Protein AF-A0A1H3UFW5-F1 (afdb_monomer)

Structure (mmCIF, N/CA/C/O backbone):
data_AF-A0A1H3UFW5-F1
#
_entry.id   AF-A0A1H3UFW5-F1
#
loop_
_atom_site.group_PDB
_atom_site.id
_atom_site.type_symbol
_atom_site.label_atom_id
_atom_site.label_alt_id
_atom_site.label_comp_id
_atom_site.label_asym_id
_atom_site.label_entity_id
_atom_site.label_seq_id
_atom_site.pdbx_PDB_ins_code
_atom_site.Cartn_x
_atom_site.Cartn_y
_atom_site.Cartn_z
_atom_site.occupancy
_atom_site.B_iso_or_equiv
_atom_site.auth_seq_id
_atom_site.auth_comp_id
_atom_site.auth_asym_id
_atom_site.auth_atom_id
_atom_site.pdbx_PDB_model_num
ATOM 1 N N . MET A 1 1 ? 4.425 -4.137 -2.474 1.00 75.12 1 MET A N 1
ATOM 2 C CA . MET A 1 1 ? 3.160 -4.908 -2.379 1.00 75.12 1 MET A CA 1
ATOM 3 C C . MET A 1 1 ? 1.988 -3.946 -2.541 1.00 75.12 1 MET A C 1
ATOM 5 O O . MET A 1 1 ? 2.098 -2.839 -2.020 1.00 75.12 1 MET A O 1
ATOM 9 N N . PRO A 1 2 ? 0.917 -4.301 -3.273 1.00 81.50 2 PRO A N 1
ATOM 10 C CA . PRO A 1 2 ? -0.228 -3.415 -3.432 1.00 81.50 2 PRO A CA 1
ATOM 11 C C . PRO A 1 2 ? -1.087 -3.396 -2.163 1.00 81.50 2 PRO A C 1
ATOM 13 O O . PRO A 1 2 ? -1.309 -4.414 -1.503 1.00 81.50 2 PRO A O 1
ATOM 16 N N . VAL A 1 3 ? -1.544 -2.202 -1.813 1.00 84.12 3 VAL A N 1
ATOM 17 C CA . VAL A 1 3 ? -2.377 -1.921 -0.651 1.00 84.12 3 VAL A CA 1
ATOM 18 C C . VAL A 1 3 ? -3.570 -1.079 -1.067 1.00 84.12 3 VAL A C 1
ATOM 20 O O . VAL A 1 3 ? -3.505 -0.305 -2.023 1.00 84.12 3 VAL A O 1
ATOM 23 N N . ARG A 1 4 ? -4.670 -1.236 -0.334 1.00 85.62 4 ARG A N 1
ATOM 24 C CA . ARG A 1 4 ? -5.894 -0.466 -0.524 1.00 85.62 4 ARG A CA 1
ATOM 25 C C . ARG A 1 4 ? -6.183 0.373 0.709 1.00 85.62 4 ARG A C 1
ATOM 27 O O . ARG A 1 4 ? -6.295 -0.154 1.815 1.00 85.62 4 ARG A O 1
ATOM 34 N N . CYS A 1 5 ? -6.300 1.676 0.501 1.00 86.25 5 CYS A N 1
ATOM 35 C CA . CYS A 1 5 ? -6.812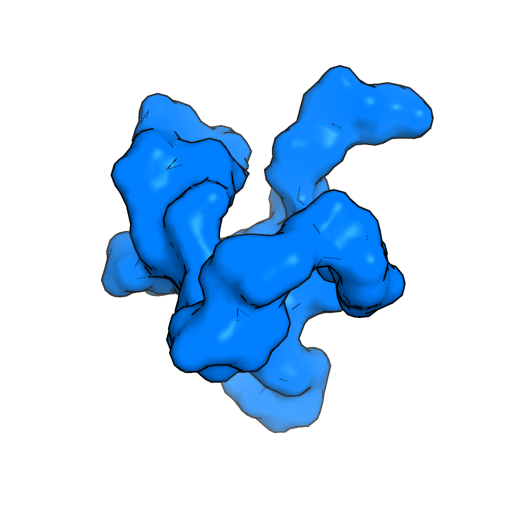 2.635 1.468 1.00 86.25 5 CYS A CA 1
ATOM 36 C C . CYS A 1 5 ? -8.296 2.368 1.759 1.00 86.25 5 CYS A C 1
ATOM 38 O O . CYS A 1 5 ? -9.037 1.905 0.887 1.00 86.25 5 CYS A O 1
ATOM 40 N N . ARG A 1 6 ? -8.746 2.718 2.967 1.00 83.69 6 ARG A N 1
ATOM 41 C CA . ARG A 1 6 ? -10.161 2.691 3.356 1.00 83.69 6 ARG A CA 1
ATOM 42 C C . ARG A 1 6 ? -11.074 3.492 2.416 1.00 83.69 6 ARG A C 1
ATOM 44 O O . ARG A 1 6 ? -12.205 3.078 2.199 1.00 83.69 6 ARG A O 1
ATOM 51 N N . ASP A 1 7 ? -10.556 4.552 1.803 1.00 82.62 7 ASP A N 1
ATOM 52 C CA . ASP A 1 7 ? -11.275 5.395 0.838 1.00 82.62 7 ASP A CA 1
ATOM 53 C C . ASP A 1 7 ? -11.314 4.807 -0.585 1.00 82.62 7 ASP A C 1
ATOM 55 O O . ASP A 1 7 ? -11.888 5.392 -1.495 1.00 82.62 7 ASP A O 1
ATOM 59 N N . GLY A 1 8 ? -10.726 3.625 -0.801 1.00 83.12 8 GLY A N 1
ATOM 60 C CA . GLY A 1 8 ? -10.760 2.924 -2.087 1.00 83.12 8 GLY A CA 1
ATOM 61 C C . GLY A 1 8 ? -9.557 3.172 -2.995 1.00 83.12 8 GLY A C 1
ATOM 62 O O . GLY A 1 8 ? -9.470 2.547 -4.047 1.00 83.12 8 GLY A O 1
ATOM 63 N N . HIS A 1 9 ? -8.597 4.003 -2.586 1.00 84.38 9 HIS A N 1
ATOM 64 C CA . HIS A 1 9 ? -7.359 4.203 -3.341 1.00 84.38 9 HIS A CA 1
ATOM 65 C C . HIS A 1 9 ? -6.455 2.972 -3.277 1.00 84.38 9 HIS A C 1
ATOM 67 O O . HIS A 1 9 ? -6.197 2.441 -2.195 1.00 84.38 9 HIS A O 1
ATOM 73 N N . VAL A 1 10 ? -5.937 2.551 -4.428 1.00 84.50 10 VAL A N 1
ATOM 74 C CA . VAL A 1 10 ? -4.970 1.457 -4.533 1.00 84.50 10 VAL A CA 1
ATOM 75 C C . VAL A 1 10 ? -3.616 2.027 -4.929 1.00 84.50 10 VAL A C 1
ATOM 77 O O . VAL A 1 10 ? -3.505 2.767 -5.904 1.00 84.50 10 VAL A O 1
ATOM 80 N N . PHE A 1 11 ? -2.590 1.668 -4.168 1.00 83.06 11 PHE A N 1
ATOM 81 C CA . PHE A 1 11 ? -1.208 2.065 -4.417 1.00 83.06 11 PHE A CA 1
ATOM 82 C C . PHE A 1 11 ? -0.260 0.963 -3.951 1.00 83.06 11 PHE A C 1
ATOM 84 O O . PHE A 1 11 ? -0.658 0.037 -3.242 1.00 83.06 11 PHE A O 1
ATOM 91 N N . THR A 1 12 ? 1.001 1.021 -4.354 1.00 80.50 12 THR A N 1
ATOM 92 C CA . THR A 1 12 ? 2.015 0.074 -3.882 1.00 80.50 12 THR A CA 1
ATOM 93 C C . THR A 1 12 ? 2.873 0.693 -2.789 1.00 80.50 12 THR A C 1
ATOM 95 O O . THR A 1 12 ? 3.251 1.859 -2.834 1.00 80.50 12 THR A O 1
ATOM 98 N N . THR A 1 13 ? 3.181 -0.112 -1.777 1.00 77.19 13 THR A N 1
ATOM 99 C CA . THR A 1 13 ? 4.040 0.272 -0.652 1.00 77.19 13 THR A CA 1
ATOM 100 C C . THR A 1 13 ? 5.101 -0.801 -0.415 1.00 77.19 13 THR A C 1
ATOM 102 O O . THR A 1 13 ? 4.915 -1.981 -0.763 1.00 77.19 13 THR A O 1
ATOM 105 N N . VAL A 1 14 ? 6.229 -0.403 0.169 1.00 74.50 14 VAL A N 1
ATOM 106 C CA . VAL A 1 14 ? 7.281 -1.327 0.601 1.00 74.50 14 VAL A CA 1
ATOM 107 C C . VAL A 1 14 ? 6.863 -1.922 1.942 1.00 74.50 14 VAL A C 1
ATOM 109 O O . VAL A 1 14 ? 6.915 -1.281 2.991 1.00 74.50 14 VAL A O 1
ATOM 112 N N . TRP A 1 15 ? 6.418 -3.176 1.910 1.00 67.44 15 TRP A N 1
ATOM 113 C CA . TRP A 1 15 ? 6.091 -3.913 3.123 1.00 67.44 15 TRP A CA 1
ATOM 114 C C . TRP A 1 15 ? 7.346 -4.631 3.614 1.00 67.44 15 TRP A C 1
ATOM 116 O O . TRP A 1 15 ? 7.747 -5.625 3.015 1.00 67.44 15 TRP A O 1
ATOM 126 N N . VAL A 1 16 ? 7.972 -4.129 4.681 1.00 65.50 16 VAL A N 1
ATOM 127 C CA . VAL A 1 16 ? 9.093 -4.815 5.341 1.00 65.50 16 VAL A CA 1
ATOM 128 C C . VAL A 1 16 ? 8.531 -5.690 6.466 1.00 65.50 16 VAL A C 1
ATOM 130 O O . VAL A 1 16 ? 8.173 -5.159 7.525 1.00 65.50 16 VAL A O 1
ATOM 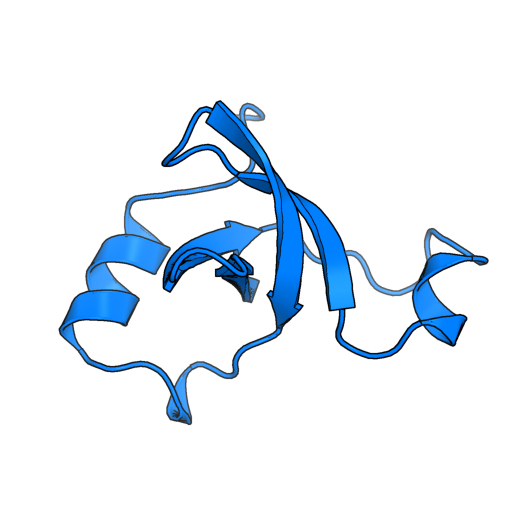133 N N . PRO A 1 17 ? 8.398 -7.015 6.271 1.00 58.03 17 PRO A N 1
ATOM 134 C CA . PRO A 1 17 ? 8.030 -7.907 7.361 1.00 58.03 17 PRO A CA 1
ATOM 135 C C . PRO A 1 17 ? 9.146 -7.907 8.419 1.00 58.03 17 PRO A C 1
ATOM 137 O O . PRO A 1 17 ? 10.316 -8.057 8.087 1.00 58.03 17 PRO A O 1
ATOM 140 N N . GLY A 1 18 ? 8.796 -7.733 9.698 1.00 54.81 18 GLY A N 1
ATOM 141 C CA . GLY A 1 18 ? 9.719 -7.988 10.817 1.00 54.81 18 GLY A CA 1
ATOM 142 C C . GLY A 1 18 ? 10.353 -6.781 11.523 1.00 54.81 18 GLY A C 1
ATOM 143 O O . GLY A 1 18 ? 10.845 -6.956 12.629 1.00 54.81 18 GLY A O 1
ATOM 144 N N . ILE A 1 19 ? 10.289 -5.554 10.988 1.00 53.31 19 ILE A N 1
ATOM 145 C CA . ILE A 1 19 ? 10.908 -4.368 11.639 1.00 53.31 19 ILE A CA 1
ATOM 146 C C . ILE A 1 19 ? 9.965 -3.612 12.600 1.00 53.31 19 ILE A C 1
ATOM 148 O O . ILE A 1 19 ? 10.369 -2.670 13.277 1.00 53.31 19 ILE A O 1
ATOM 152 N N . SER A 1 20 ? 8.708 -4.042 12.763 1.00 46.81 20 SER A N 1
ATOM 153 C CA . SER A 1 20 ? 7.800 -3.412 13.732 1.00 46.81 20 SER A CA 1
ATOM 154 C C . SER A 1 20 ? 7.046 -4.435 14.578 1.00 46.81 20 SER A C 1
ATOM 156 O O . SER A 1 20 ? 6.029 -4.993 14.165 1.00 46.81 20 SER A O 1
ATOM 158 N N . PHE A 1 21 ? 7.531 -4.632 15.807 1.00 46.41 21 PHE A N 1
ATOM 159 C CA . PHE A 1 21 ? 6.963 -5.514 16.837 1.00 46.41 21 PHE A CA 1
ATOM 160 C C . PHE A 1 21 ? 5.484 -5.207 17.161 1.00 46.41 21 PHE A C 1
ATOM 162 O O . PHE A 1 21 ? 4.755 -6.076 17.636 1.00 46.41 21 PHE A O 1
ATOM 169 N N . LYS A 1 22 ? 5.012 -3.982 16.874 1.00 43.09 22 LYS A N 1
ATOM 170 C 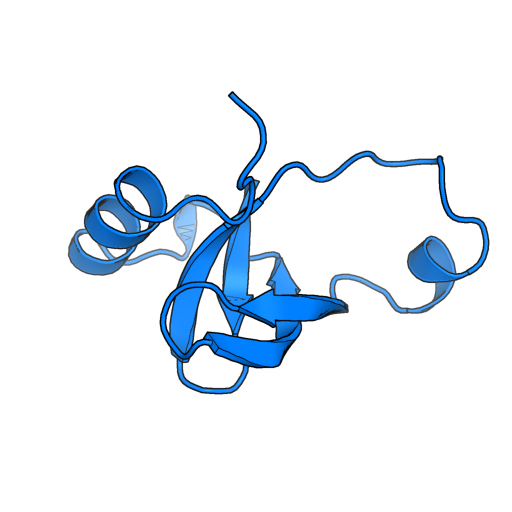CA . LYS A 1 22 ? 3.607 -3.571 17.050 1.00 43.09 22 LYS A CA 1
ATOM 171 C C . LYS A 1 22 ? 2.713 -3.853 15.835 1.00 43.09 22 LYS A C 1
ATOM 173 O O . LYS A 1 22 ? 1.517 -4.047 16.022 1.00 43.09 22 LYS A O 1
ATOM 178 N N . ALA A 1 23 ? 3.254 -3.904 14.614 1.00 50.56 23 ALA A N 1
ATOM 179 C CA . ALA A 1 23 ? 2.452 -4.072 13.394 1.00 50.56 23 ALA A CA 1
ATOM 180 C C . ALA A 1 23 ? 2.017 -5.527 13.159 1.00 50.56 23 ALA A C 1
ATOM 182 O O . ALA A 1 23 ? 0.921 -5.770 12.667 1.00 50.56 23 ALA A O 1
ATOM 183 N N . ILE A 1 24 ? 2.839 -6.498 13.572 1.00 52.16 24 ILE A N 1
ATOM 184 C CA . ILE A 1 24 ? 2.564 -7.931 13.363 1.00 52.16 24 ILE A CA 1
ATOM 185 C C . ILE A 1 24 ? 1.287 -8.376 14.106 1.00 52.16 24 ILE A C 1
ATOM 187 O O . ILE A 1 24 ? 0.587 -9.271 13.643 1.00 52.16 24 ILE A O 1
ATOM 191 N N . ARG A 1 25 ? 0.926 -7.718 15.220 1.00 50.19 25 ARG A N 1
ATOM 192 C CA . ARG A 1 25 ? -0.278 -8.057 16.004 1.00 50.19 25 ARG A CA 1
ATOM 193 C C . ARG A 1 25 ? -1.594 -7.488 15.450 1.00 50.19 25 ARG A C 1
ATOM 195 O O . ARG A 1 25 ? -2.644 -7.906 15.920 1.00 50.19 25 ARG A O 1
ATOM 202 N N . LEU A 1 26 ? -1.564 -6.574 14.473 1.00 55.47 26 LEU A N 1
ATOM 203 C CA . LEU A 1 26 ? -2.764 -5.924 13.905 1.00 55.47 26 LEU A CA 1
ATOM 204 C C . LEU A 1 26 ? -3.264 -6.563 12.592 1.00 55.47 26 LEU A C 1
ATOM 206 O O . LEU A 1 26 ? -4.242 -6.097 12.009 1.00 55.47 26 LEU A O 1
ATOM 210 N N . GLY A 1 27 ? -2.641 -7.656 12.139 1.00 64.56 27 GLY A N 1
ATOM 211 C CA . GLY A 1 27 ? -3.047 -8.359 10.920 1.00 64.56 27 GLY A CA 1
ATOM 212 C C . GLY A 1 27 ? -2.670 -7.605 9.630 1.00 64.56 27 GLY A C 1
ATOM 213 O O . GLY A 1 27 ? -1.679 -6.876 9.614 1.00 64.56 27 GLY A O 1
ATOM 214 N N . PRO A 1 28 ? -3.418 -7.772 8.518 1.00 69.69 28 PRO A N 1
ATOM 215 C CA . PRO A 1 28 ? -3.091 -7.182 7.213 1.00 69.69 28 PRO A CA 1
ATOM 216 C C . PRO A 1 28 ? -3.429 -5.683 7.100 1.00 69.69 28 PRO A C 1
ATOM 218 O O . PRO A 1 28 ? -3.380 -5.135 5.999 1.00 69.69 28 PRO A O 1
ATOM 221 N N . VAL A 1 29 ? -3.805 -5.029 8.205 1.00 73.75 29 VAL A N 1
ATOM 222 C CA . VAL A 1 29 ? -4.193 -3.613 8.265 1.00 73.75 29 VAL A CA 1
ATOM 223 C C . VAL A 1 29 ? -3.042 -2.802 8.866 1.00 73.75 29 VAL A C 1
ATOM 225 O O . VAL A 1 29 ? -2.534 -3.133 9.935 1.00 73.75 29 VAL A O 1
ATOM 228 N N . ARG A 1 30 ? -2.648 -1.701 8.223 1.00 76.06 30 ARG A N 1
ATOM 229 C CA . ARG A 1 30 ? -1.606 -0.786 8.710 1.00 76.06 30 ARG A CA 1
ATOM 230 C C . ARG A 1 30 ? -2.053 0.659 8.563 1.00 76.06 30 ARG A C 1
ATOM 232 O O . ARG A 1 30 ? -2.680 1.010 7.576 1.00 76.06 30 ARG A O 1
ATOM 239 N N . PHE A 1 31 ? -1.705 1.513 9.516 1.00 79.69 31 PHE A N 1
ATOM 240 C CA . PHE A 1 31 ? -1.888 2.955 9.360 1.00 79.69 31 PHE A CA 1
ATOM 241 C C . PHE A 1 31 ? -0.719 3.531 8.549 1.00 79.69 31 PHE A C 1
ATOM 243 O O . PHE A 1 31 ? 0.427 3.437 8.992 1.00 79.69 31 PHE A O 1
ATOM 250 N N . GLN A 1 32 ? -0.989 4.067 7.356 1.00 76.12 32 GLN A N 1
ATOM 251 C CA . GLN A 1 32 ? 0.009 4.677 6.466 1.00 76.12 32 GLN A CA 1
ATOM 252 C C . GLN A 1 32 ? -0.515 5.990 5.874 1.00 76.12 32 GLN A C 1
ATOM 254 O O . GLN A 1 32 ? -1.715 6.274 5.897 1.00 76.12 32 GLN A O 1
ATOM 259 N N . TRP A 1 33 ? 0.403 6.811 5.368 1.00 79.00 33 TRP A N 1
ATOM 260 C CA . TRP A 1 33 ? 0.040 7.943 4.525 1.00 79.00 33 TRP A CA 1
ATOM 261 C C . TRP A 1 33 ? -0.426 7.410 3.169 1.00 79.00 33 TRP A C 1
ATOM 263 O O . TRP A 1 33 ? 0.153 6.475 2.630 1.00 79.00 33 TRP A O 1
ATOM 273 N N . CYS A 1 34 ? -1.508 7.954 2.636 1.00 81.75 34 CYS A N 1
ATOM 274 C CA . CYS A 1 34 ? -1.981 7.643 1.299 1.00 81.75 34 CYS A CA 1
ATOM 275 C C . CYS A 1 34 ? -1.555 8.800 0.383 1.00 81.75 34 CYS A C 1
ATOM 277 O O . CYS A 1 34 ? -2.023 9.923 0.584 1.00 81.75 34 CYS A O 1
ATOM 279 N N . PRO A 1 35 ? -0.673 8.552 -0.607 1.00 77.50 35 PRO A N 1
ATOM 280 C CA . PRO A 1 35 ? -0.171 9.592 -1.506 1.00 77.50 35 PRO A CA 1
ATOM 281 C C . PRO A 1 35 ? -1.232 10.078 -2.501 1.00 77.50 35 PRO A C 1
ATOM 283 O O . PRO A 1 35 ? -1.113 11.178 -3.015 1.00 77.50 35 PRO A O 1
ATOM 286 N N . VAL A 1 36 ? -2.276 9.281 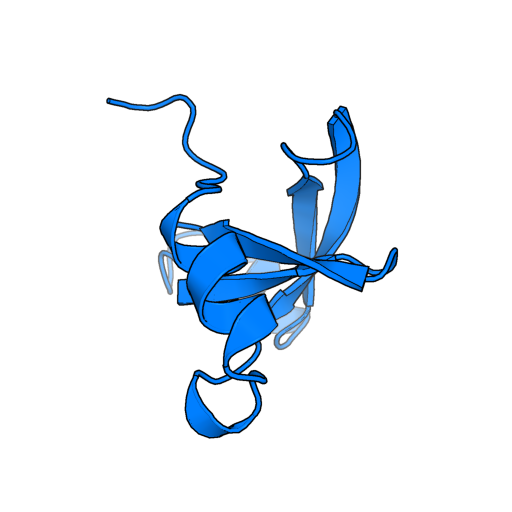-2.756 1.00 79.88 36 VAL A N 1
ATOM 287 C CA . VAL A 1 36 ? -3.347 9.615 -3.712 1.00 79.88 36 VAL A CA 1
ATOM 288 C C . VAL A 1 36 ? -4.258 10.720 -3.177 1.00 79.88 36 VAL A C 1
ATOM 290 O O . VAL A 1 36 ? -4.663 11.601 -3.923 1.00 79.88 36 VAL A O 1
ATOM 293 N N . GLY A 1 37 ? -4.590 10.654 -1.885 1.00 78.31 37 GLY A N 1
ATOM 294 C CA . GLY A 1 37 ? -5.469 11.615 -1.210 1.00 78.31 37 GLY A CA 1
ATOM 295 C C . GLY A 1 37 ? -4.754 12.513 -0.202 1.00 78.31 37 GLY A C 1
ATOM 296 O O . GLY A 1 37 ? -5.429 13.200 0.554 1.00 78.31 37 GLY A O 1
ATOM 297 N N . GLU A 1 38 ? -3.419 12.448 -0.134 1.00 82.38 38 GLU A N 1
ATOM 298 C CA . GLU A 1 38 ? -2.575 13.206 0.804 1.00 82.38 38 GLU A CA 1
ATOM 299 C C . GLU A 1 38 ? -3.094 13.202 2.255 1.00 82.38 38 GLU A C 1
ATOM 301 O O . GLU A 1 38 ? -3.198 14.225 2.929 1.00 82.38 38 GLU A O 1
ATOM 306 N N . HIS A 1 39 ? -3.437 12.014 2.750 1.00 85.75 39 HIS A N 1
ATOM 307 C CA . HIS A 1 39 ? -4.072 11.836 4.056 1.00 85.75 39 HIS A CA 1
ATOM 308 C C . HIS A 1 39 ? -3.581 10.579 4.769 1.00 85.75 39 HIS A C 1
ATOM 310 O O . HIS A 1 39 ? -3.128 9.615 4.151 1.00 85.75 39 HIS A O 1
ATOM 316 N N . ARG A 1 40 ? -3.677 10.567 6.100 1.00 83.69 40 ARG A N 1
ATOM 317 C CA . ARG A 1 40 ? -3.350 9.386 6.908 1.00 83.69 40 ARG A CA 1
ATOM 318 C C . ARG A 1 40 ? -4.572 8.498 7.026 1.00 83.69 40 ARG A C 1
ATOM 320 O O . ARG A 1 40 ? -5.629 8.946 7.455 1.00 83.69 40 ARG A O 1
ATOM 327 N N . THR A 1 41 ? -4.411 7.233 6.689 1.00 85.81 41 THR A N 1
ATOM 328 C CA . THR A 1 41 ? -5.523 6.292 6.625 1.00 85.81 41 THR A CA 1
ATOM 329 C C . THR A 1 41 ? -5.057 4.887 6.968 1.00 85.81 41 THR A C 1
ATOM 331 O O . THR A 1 41 ? -3.862 4.583 7.027 1.00 85.81 41 THR A O 1
ATOM 334 N N . PHE A 1 42 ? -6.017 4.008 7.217 1.00 85.31 42 PHE A N 1
ATOM 335 C CA . PHE A 1 42 ? -5.735 2.590 7.338 1.00 85.31 42 PHE A CA 1
ATOM 336 C C . PHE A 1 42 ? -5.716 1.977 5.946 1.00 85.31 42 PHE A C 1
ATOM 338 O O . PHE A 1 42 ? -6.663 2.110 5.169 1.00 85.31 42 PHE A O 1
ATOM 345 N N . VAL A 1 43 ? -4.625 1.293 5.646 1.00 83.00 43 VAL A N 1
ATOM 346 C CA . VAL A 1 43 ? -4.449 0.530 4.426 1.00 83.00 43 VAL A CA 1
ATOM 347 C C . VAL A 1 43 ? -4.497 -0.951 4.743 1.00 83.00 43 VAL A C 1
ATOM 349 O O . VAL A 1 43 ? -4.039 -1.393 5.795 1.00 83.00 43 VAL A O 1
ATOM 352 N N . THR A 1 44 ? -5.048 -1.723 3.822 1.00 83.81 44 THR A N 1
ATOM 353 C CA . THR A 1 44 ? -5.067 -3.182 3.889 1.00 83.81 44 THR A CA 1
ATOM 354 C C . THR A 1 44 ? -4.256 -3.768 2.759 1.00 83.81 44 THR A C 1
ATOM 356 O O . THR A 1 44 ? -4.279 -3.261 1.637 1.00 83.81 44 THR A O 1
ATOM 359 N N . LEU A 1 45 ? -3.532 -4.842 3.054 1.00 81.44 45 LEU A N 1
ATOM 360 C CA . LEU A 1 45 ? -2.817 -5.587 2.033 1.00 81.44 45 LEU A CA 1
ATOM 361 C C . LEU A 1 45 ? -3.821 -6.326 1.145 1.00 81.44 45 LEU A C 1
ATOM 363 O O . LEU A 1 45 ? -4.655 -7.085 1.640 1.00 81.44 45 LEU A O 1
ATOM 367 N N . VAL A 1 46 ? -3.742 -6.098 -0.164 1.00 82.44 46 VAL A N 1
ATOM 368 C CA . VAL A 1 46 ? -4.614 -6.753 -1.145 1.00 82.44 46 VAL A CA 1
ATOM 369 C C . VAL A 1 46 ? -3.733 -7.587 -2.068 1.00 82.44 46 VAL A C 1
ATOM 371 O O . VAL A 1 46 ? -2.763 -7.061 -2.601 1.00 82.44 46 VAL A O 1
ATOM 374 N N . PRO A 1 47 ? -4.006 -8.882 -2.274 1.00 80.62 47 PRO A N 1
ATOM 375 C CA . PRO A 1 47 ? -3.229 -9.679 -3.216 1.00 80.62 47 PRO A CA 1
ATOM 376 C C . PRO A 1 47 ? -3.506 -9.242 -4.663 1.00 80.62 47 PRO A C 1
ATOM 378 O O . PRO A 1 47 ? -4.636 -8.896 -5.007 1.00 80.62 47 PRO A O 1
ATOM 381 N N . TRP A 1 48 ? -2.493 -9.326 -5.534 1.00 78.88 48 TRP A N 1
ATOM 382 C CA . TRP A 1 48 ? -2.603 -9.013 -6.971 1.00 78.88 48 TRP A CA 1
ATOM 383 C C . TRP A 1 48 ? -3.744 -9.752 -7.678 1.00 78.88 48 TRP A C 1
ATOM 385 O O . TRP A 1 48 ? -4.362 -9.199 -8.581 1.00 78.88 48 TRP A O 1
ATOM 395 N N . SER A 1 49 ? -4.059 -10.971 -7.240 1.00 81.38 49 SER A N 1
ATOM 396 C CA . SER A 1 49 ? -5.163 -11.779 -7.769 1.00 81.38 49 SER A CA 1
ATOM 397 C C . SER A 1 49 ? -6.551 -11.190 -7.504 1.00 81.38 49 SER A C 1
ATOM 399 O O . SER A 1 49 ? -7.498 -11.529 -8.204 1.00 81.38 49 SER A O 1
ATOM 401 N N . ARG A 1 50 ? -6.686 -10.314 -6.502 1.00 80.56 50 ARG A N 1
ATOM 402 C CA . ARG A 1 50 ? -7.951 -9.672 -6.119 1.00 80.56 50 ARG A CA 1
ATOM 403 C C . ARG A 1 50 ? -8.098 -8.259 -6.691 1.00 80.56 50 ARG A C 1
ATOM 405 O O . ARG A 1 50 ? -9.120 -7.619 -6.470 1.00 80.56 50 ARG A O 1
ATOM 412 N N . LEU A 1 51 ? -7.084 -7.774 -7.406 1.00 81.12 51 LEU A N 1
ATOM 413 C CA . LEU A 1 51 ? -7.065 -6.446 -8.008 1.00 81.12 51 LEU A CA 1
ATOM 414 C C . LEU A 1 51 ? -7.640 -6.476 -9.420 1.00 81.12 51 LEU A C 1
ATOM 416 O O . LEU A 1 51 ? -7.232 -7.280 -10.265 1.00 81.12 51 LEU A O 1
ATOM 420 N N . ARG A 1 52 ? -8.555 -5.548 -9.703 1.00 80.81 52 ARG A N 1
ATOM 421 C CA . ARG A 1 52 ? -9.063 -5.343 -11.061 1.00 80.81 52 ARG A CA 1
ATOM 422 C C . ARG A 1 52 ? -7.945 -4.832 -11.980 1.00 80.81 52 ARG A C 1
ATOM 424 O O . ARG A 1 52 ? -6.988 -4.225 -11.499 1.00 80.81 52 ARG A O 1
ATOM 431 N N . PRO A 1 53 ? -8.020 -5.070 -13.303 1.00 80.12 53 PRO A N 1
ATOM 432 C CA . PRO A 1 53 ? -7.020 -4.576 -14.258 1.00 80.12 53 PRO A CA 1
ATOM 433 C C . PRO A 1 53 ? -6.740 -3.068 -14.127 1.00 80.12 53 PRO A C 1
ATOM 435 O O . PRO A 1 53 ? -5.584 -2.659 -14.128 1.00 80.12 53 PRO A O 1
ATOM 438 N N . GLU A 1 54 ? -7.787 -2.269 -13.922 1.00 78.12 54 GLU A N 1
ATOM 439 C CA . GLU A 1 54 ? -7.712 -0.820 -13.685 1.00 78.12 54 GLU A CA 1
ATOM 440 C C . GLU A 1 54 ? -6.947 -0.461 -12.396 1.00 78.12 54 GLU A C 1
ATOM 442 O O . GLU A 1 54 ? -6.054 0.385 -12.395 1.00 78.12 54 GLU A O 1
ATOM 447 N N . GLU A 1 55 ? -7.213 -1.184 -11.307 1.00 78.62 55 GLU A N 1
ATOM 448 C CA . GLU A 1 55 ? -6.560 -0.971 -10.013 1.00 78.62 55 GLU A CA 1
ATOM 449 C C . GLU A 1 55 ? -5.085 -1.387 -10.053 1.0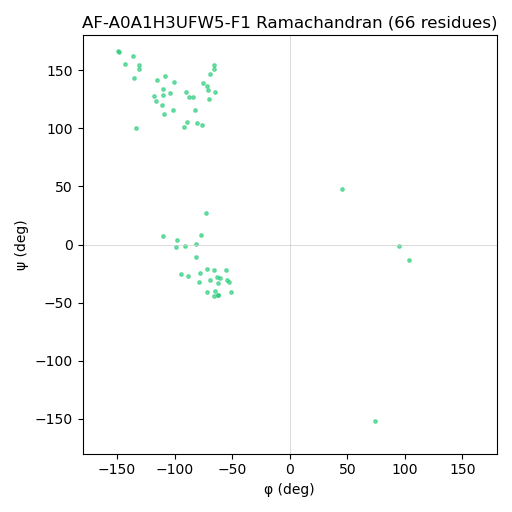0 78.62 55 GLU A C 1
ATOM 451 O O . GLU A 1 55 ? -4.258 -0.790 -9.368 1.00 78.62 55 GLU A O 1
ATOM 456 N N . ARG A 1 56 ? -4.731 -2.381 -10.881 1.00 78.06 56 ARG A N 1
ATOM 457 C CA . ARG A 1 56 ? -3.333 -2.780 -11.109 1.00 78.06 56 ARG A CA 1
ATOM 458 C C . ARG A 1 56 ? -2.531 -1.672 -11.782 1.00 78.06 56 A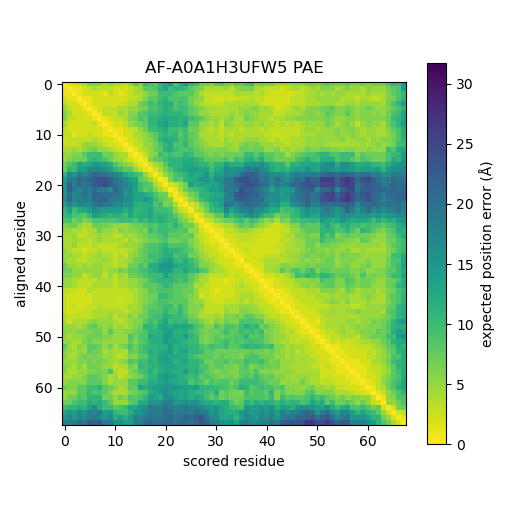RG A C 1
ATOM 460 O O . ARG A 1 56 ? -1.387 -1.451 -11.393 1.00 78.06 56 ARG A O 1
ATOM 467 N N . TRP A 1 57 ? -3.126 -0.972 -12.746 1.00 77.50 57 TRP A N 1
ATOM 468 C CA . TRP A 1 57 ? -2.476 0.151 -13.420 1.00 77.50 57 TRP A CA 1
ATOM 469 C C . TRP A 1 57 ? -2.238 1.316 -12.454 1.00 77.50 57 TRP A C 1
ATOM 471 O O . TRP A 1 57 ? -1.123 1.830 -12.380 1.00 77.50 57 TRP A O 1
ATOM 481 N N . MET A 1 58 ? -3.236 1.651 -11.628 1.00 74.25 58 MET A N 1
ATOM 482 C CA . MET A 1 58 ? -3.095 2.661 -10.571 1.00 74.25 58 MET A CA 1
ATOM 483 C C . MET A 1 58 ? -2.044 2.273 -9.526 1.00 74.25 58 MET A C 1
ATOM 485 O O . MET A 1 58 ? -1.223 3.098 -9.140 1.00 74.25 58 MET A O 1
ATOM 489 N N . ALA A 1 59 ? -2.030 1.008 -9.097 1.00 76.38 59 ALA A N 1
ATOM 490 C CA . ALA A 1 59 ? -1.056 0.499 -8.136 1.00 76.38 59 ALA A CA 1
ATOM 491 C C . ALA A 1 59 ? 0.387 0.580 -8.660 1.00 76.38 59 ALA A C 1
ATOM 493 O O . ALA A 1 59 ? 1.313 0.770 -7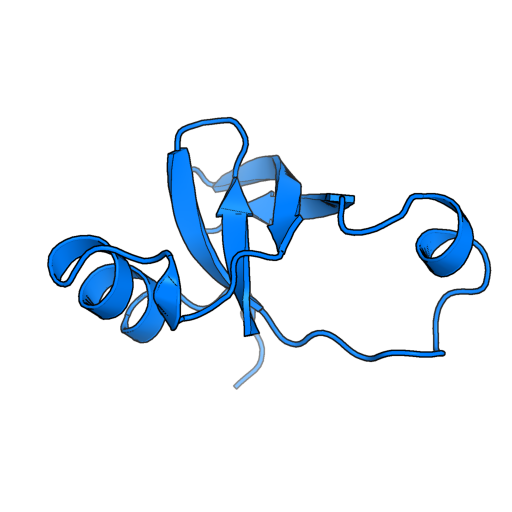.871 1.00 76.38 59 ALA A O 1
ATOM 494 N N . ALA A 1 60 ? 0.566 0.409 -9.972 1.00 74.69 60 ALA A N 1
ATOM 495 C CA 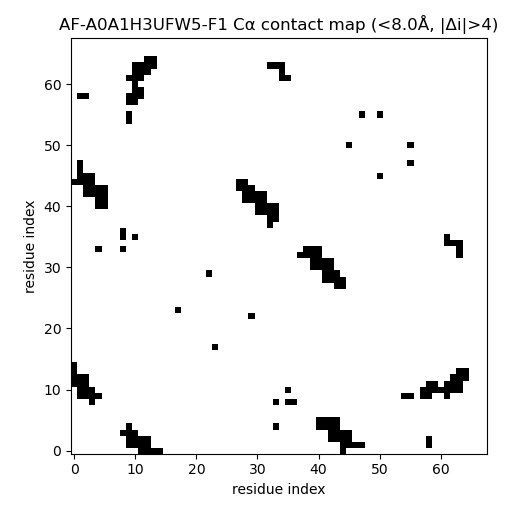. ALA A 1 60 ? 1.855 0.511 -10.646 1.00 74.69 60 ALA A CA 1
ATOM 496 C C . ALA A 1 60 ? 2.314 1.959 -10.872 1.00 74.69 60 ALA A C 1
ATOM 498 O O . ALA A 1 60 ? 3.509 2.177 -10.992 1.00 74.69 60 ALA A O 1
ATOM 499 N N . HIS A 1 61 ? 1.393 2.926 -10.930 1.00 74.12 61 HIS A N 1
ATOM 500 C CA . HIS A 1 61 ? 1.727 4.344 -11.119 1.00 74.12 61 HIS A CA 1
ATOM 501 C C . HIS A 1 61 ? 1.845 5.117 -9.801 1.00 74.12 61 HIS A C 1
ATOM 503 O O . HIS A 1 61 ? 2.562 6.111 -9.739 1.00 74.12 61 HIS A O 1
ATOM 509 N N . ASN A 1 62 ? 1.170 4.662 -8.742 1.00 74.25 62 ASN A N 1
ATOM 510 C CA . ASN A 1 62 ? 1.175 5.322 -7.442 1.00 74.25 62 ASN A CA 1
ATOM 511 C C . ASN A 1 62 ? 1.969 4.500 -6.422 1.00 74.25 62 ASN A C 1
ATOM 513 O O . AS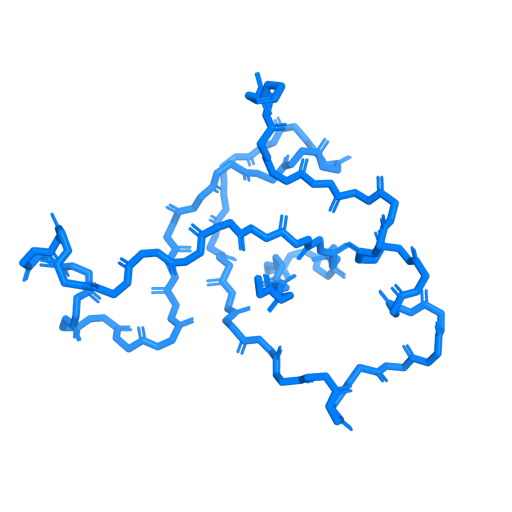N A 1 62 ? 1.544 3.419 -5.995 1.00 74.25 62 ASN A O 1
ATOM 517 N N . HIS A 1 63 ? 3.103 5.054 -5.995 1.00 70.31 63 HIS A N 1
ATOM 518 C CA . HIS A 1 63 ? 3.971 4.495 -4.964 1.00 70.31 63 HIS A CA 1
ATOM 519 C C . HIS A 1 63 ? 3.910 5.363 -3.698 1.00 70.31 63 HIS A C 1
ATOM 521 O O . HIS A 1 63 ? 3.997 6.584 -3.763 1.00 70.31 63 HIS A O 1
ATOM 527 N N . ASP A 1 64 ? 3.758 4.723 -2.535 1.00 63.66 64 ASP A N 1
ATOM 528 C CA . ASP A 1 64 ? 3.800 5.360 -1.201 1.00 63.66 64 ASP A CA 1
ATOM 529 C C . ASP A 1 64 ? 5.156 6.036 -0.925 1.00 63.66 64 ASP A C 1
ATOM 531 O O . ASP A 1 64 ? 5.281 7.028 -0.208 1.00 63.66 64 ASP A O 1
ATOM 535 N N . SER A 1 65 ? 6.204 5.490 -1.534 1.00 54.16 65 SER A N 1
ATOM 536 C CA . SER A 1 65 ? 7.577 5.910 -1.336 1.00 54.16 65 SER A CA 1
ATOM 537 C C . SER A 1 65 ? 7.857 7.214 -2.079 1.00 54.16 65 SER A C 1
ATOM 539 O O . SER A 1 65 ? 8.165 7.217 -3.263 1.00 54.16 65 SER A O 1
ATOM 541 N N . ARG A 1 66 ? 7.895 8.323 -1.337 1.00 45.88 66 ARG A N 1
ATOM 542 C CA . ARG A 1 66 ? 8.672 9.523 -1.697 1.00 45.88 66 ARG A CA 1
ATOM 543 C C . ARG A 1 66 ? 10.191 9.293 -1.501 1.00 45.88 66 ARG A C 1
ATOM 545 O O . ARG A 1 66 ? 10.921 10.223 -1.178 1.00 45.88 66 ARG A O 1
ATOM 552 N N . MET A 1 67 ? 10.638 8.039 -1.601 1.00 38.72 67 MET A N 1
ATOM 553 C CA . MET A 1 67 ? 12.035 7.615 -1.516 1.00 38.72 67 MET A CA 1
ATOM 554 C C . MET A 1 67 ? 12.433 7.134 -2.919 1.00 38.72 67 MET A C 1
ATOM 556 O O . MET A 1 67 ? 11.740 6.243 -3.419 1.00 38.72 67 MET A O 1
ATOM 560 N N . PRO A 1 68 ? 13.445 7.756 -3.550 1.00 43.47 68 PRO A N 1
ATOM 561 C CA . PRO A 1 68 ? 13.948 7.367 -4.867 1.00 43.47 68 PRO A CA 1
ATOM 562 C C . PRO A 1 68 ? 14.552 5.958 -4.881 1.00 43.47 68 PRO A C 1
ATOM 564 O O . PRO A 1 68 ? 14.947 5.463 -3.798 1.00 43.47 68 PRO A O 1
#

Nearest PDB structures (foldseek):
  6yxy-assembly1_Bh  TM=5.884E-01  e=2.103E-01  Trypanosoma brucei brucei
  7aoi-assembly1_Bh  TM=5.916E-01  e=5.265E-01  Trypanosoma brucei
  8e73-assembly1_S3  TM=3.647E-01  e=7.251E+00  Vigna radiata

Organism: NCBI:txid137265

pLDDT: mean 72.73, std 13.02, range [38.72, 86.25]

Sequence (68 aa):
MPVRCRDGHVFTTVWVPGISFKAIRLGPVRFQWCPVGEHRTFVTLVPWSRLRPEERWMAAHNHDSRMP

Solvent-accessible surface area (backbone atoms only — not comparable to full-atom values): 4178 Å² total; per-residue (Å²): 86,46,28,32,36,80,90,69,53,45,28,21,39,90,78,72,86,85,84,47,90,72,50,72,80,57,58,66,49,43,82,43,70,37,70,89,77,74,41,79,42,52,28,32,68,47,60,76,91,79,49,51,76,70,47,48,54,41,23,74,73,34,57,57,62,95,60,135

Foldseek 3Di:
DWKAFPVGQIADEDDDPPPDPVPVVVPQWDFAQFPVVRDTTIIGDDDPVRDDPVSVVRHVVHYSDPPD

Mean predicted aligned error: 8.07 Å

Secondary structure (DSSP, 8-state):
-EEEETTS-EEE----TTS-TTTGGGTTEEEEEETTTTEEEEEEE--GGGS-HHHHHHHHH-BS----

Radius of gyration: 11.6 Å; Cα contacts (8 Å, |Δi|>4): 101; chains: 1; bounding box: 25×25×31 Å